Protein AF-A0A1V5NBB1-F1 (afdb_monomer)

Nearest PDB structures (foldseek):
  6y8q-assembly4_D  TM=8.604E-01  e=5.368E-03  Streptococcus agalactiae
  5gm6-asse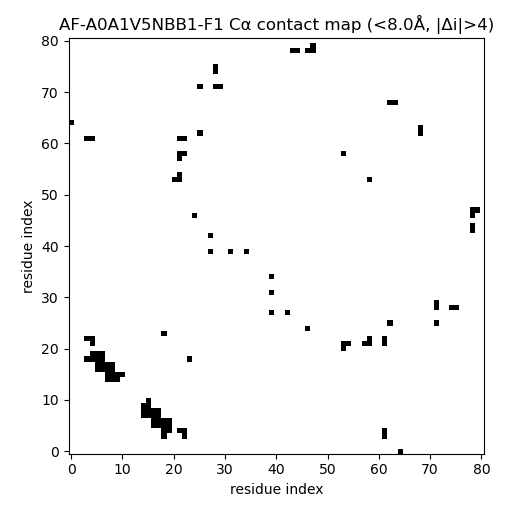mbly1_G  TM=6.295E-01  e=6.664E+00  Saccharomyces cerevisiae S288C

Sequence (81 aa):
MLTLGRTIVIYKGIPLPVYDKERTLIELCRYQSKLPANAFTEAAQSYRQESNTLDRCKLEEYLTHFPKLGAIKDRLALIFA

Secondary structure (DSSP, 8-state):
--STTEEEEEETTEEEEEE-HHHHHHHHHHHGGGS-HHHHHHHHHHHHHTGGGS-HHHHHHHHTTSTTHHHHHHHHHHHH-

Mean predicted aligned error: 3.03 Å

Radius of gyration: 12.97 Å; Cα contacts (8 Å, |Δi|>4): 56; chains: 1; bounding box: 27×28×37 Å

Foldseek 3Di:
DVPQQWDWDQDPNDTDIDGDPLVVLLVLQVCVVVDDVVVSVVSLVVCLVCVVVDDPVSSVVVLVPDPPSVSSVVVVVVSND

pLDDT: mean 93.97, std 4.63, range [66.94, 97.75]

Structure (mmCIF, N/CA/C/O backbone):
data_AF-A0A1V5NBB1-F1
#
_entry.id   AF-A0A1V5NBB1-F1
#
loop_
_atom_site.group_PDB
_atom_site.id
_atom_site.type_symbol
_atom_site.label_atom_id
_atom_site.label_alt_id
_atom_site.label_comp_id
_atom_site.label_asym_id
_atom_site.label_entity_id
_atom_site.label_seq_id
_atom_site.pdbx_PDB_ins_code
_atom_site.Cartn_x
_atom_site.Cartn_y
_atom_site.Cartn_z
_atom_site.occupancy
_atom_site.B_iso_or_equiv
_atom_site.auth_seq_id
_atom_site.auth_comp_id
_atom_site.auth_asym_id
_atom_site.auth_atom_id
_atom_site.pdbx_PDB_model_num
ATOM 1 N N . MET A 1 1 ? -7.622 12.249 -5.823 1.00 66.94 1 MET A N 1
ATOM 2 C CA . MET A 1 1 ? -6.790 12.309 -7.045 1.00 66.94 1 MET A CA 1
ATOM 3 C C . MET A 1 1 ? -6.646 10.904 -7.611 1.00 66.94 1 MET A C 1
ATOM 5 O O . MET A 1 1 ? -6.135 10.046 -6.906 1.00 66.94 1 MET A O 1
ATOM 9 N N . LEU A 1 2 ? -7.131 10.638 -8.829 1.00 75.06 2 LEU A N 1
ATOM 10 C CA . LEU A 1 2 ? -7.038 9.300 -9.448 1.00 75.06 2 LEU A CA 1
ATOM 11 C C . LEU A 1 2 ? -5.625 8.972 -9.966 1.00 75.06 2 LEU A C 1
ATOM 13 O O . LEU A 1 2 ? -5.321 7.809 -10.214 1.00 75.06 2 LEU A O 1
ATOM 17 N N . THR A 1 3 ? -4.771 9.987 -10.104 1.00 90.81 3 THR A N 1
ATOM 18 C CA . THR A 1 3 ? -3.402 9.898 -10.635 1.00 90.81 3 THR A CA 1
ATOM 19 C C . THR A 1 3 ? -2.328 9.697 -9.567 1.00 90.81 3 THR A C 1
ATOM 21 O O . THR A 1 3 ? -1.208 9.335 -9.914 1.00 90.81 3 THR A O 1
ATOM 24 N N . LEU A 1 4 ? -2.648 9.913 -8.287 1.00 94.94 4 LEU A N 1
ATOM 25 C CA . LEU A 1 4 ? -1.692 9.783 -7.186 1.00 94.94 4 LEU A CA 1
ATOM 26 C C . LEU A 1 4 ? -1.143 8.352 -7.126 1.00 94.94 4 LEU A C 1
ATOM 28 O O . LEU A 1 4 ? -1.932 7.408 -7.072 1.00 94.94 4 LEU A O 1
ATOM 32 N N . GLY A 1 5 ? 0.184 8.210 -7.151 1.00 95.88 5 GLY A N 1
ATOM 33 C CA . GLY A 1 5 ? 0.881 6.921 -7.129 1.00 95.88 5 GLY A CA 1
ATOM 34 C C . GLY A 1 5 ? 0.642 6.033 -8.350 1.00 95.88 5 GLY A C 1
ATOM 35 O O . GLY A 1 5 ? 0.880 4.831 -8.287 1.00 95.88 5 GLY A O 1
ATOM 36 N N . ARG A 1 6 ? 0.119 6.571 -9.461 1.00 96.69 6 ARG A N 1
ATOM 37 C CA . ARG A 1 6 ? -0.062 5.801 -10.699 1.00 96.69 6 ARG A CA 1
ATOM 38 C C . ARG A 1 6 ? 1.293 5.555 -11.366 1.00 96.69 6 ARG A C 1
ATOM 40 O O . ARG A 1 6 ? 2.038 6.492 -11.627 1.00 96.69 6 ARG A O 1
ATOM 47 N N . THR A 1 7 ? 1.556 4.305 -11.717 1.00 96.00 7 THR A N 1
ATOM 48 C CA . THR A 1 7 ? 2.731 3.852 -12.468 1.00 96.00 7 THR A CA 1
ATOM 49 C C . THR A 1 7 ? 2.318 2.835 -13.540 1.00 96.00 7 THR A C 1
ATOM 51 O O . THR A 1 7 ? 1.127 2.575 -13.736 1.00 96.00 7 THR A O 1
ATOM 54 N N . ILE A 1 8 ? 3.286 2.285 -14.273 1.00 97.00 8 ILE A N 1
ATOM 55 C CA . ILE A 1 8 ? 3.084 1.233 -15.271 1.00 97.00 8 ILE A CA 1
ATOM 56 C C . ILE A 1 8 ? 3.902 0.007 -14.875 1.00 97.00 8 ILE A C 1
ATOM 58 O O . ILE A 1 8 ? 5.092 0.111 -14.587 1.00 97.00 8 ILE A O 1
ATOM 62 N N . VAL A 1 9 ? 3.265 -1.162 -14.911 1.00 96.00 9 VAL A N 1
ATOM 63 C CA . VAL A 1 9 ? 3.933 -2.466 -14.825 1.00 96.00 9 VAL A CA 1
ATOM 64 C C . VAL A 1 9 ? 3.806 -3.180 -16.166 1.00 96.00 9 VAL A C 1
ATOM 66 O O . VAL A 1 9 ? 2.768 -3.095 -16.822 1.00 96.00 9 VAL A O 1
ATOM 69 N N . ILE A 1 10 ? 4.848 -3.905 -16.571 1.00 97.25 10 ILE A N 1
ATOM 70 C CA . ILE A 1 10 ? 4.790 -4.784 -17.741 1.00 97.25 10 ILE A CA 1
ATOM 71 C C . ILE A 1 10 ? 4.374 -6.178 -17.276 1.00 97.25 10 ILE A C 1
ATOM 73 O O . ILE A 1 10 ? 5.139 -6.871 -16.609 1.00 97.25 10 ILE A O 1
ATOM 77 N N . TYR A 1 11 ? 3.166 -6.604 -17.642 1.00 95.38 11 TYR A N 1
ATOM 78 C CA . TYR A 1 11 ? 2.651 -7.937 -17.335 1.00 95.38 11 TYR A CA 1
ATOM 79 C C . TYR A 1 11 ? 2.411 -8.707 -18.630 1.00 95.38 11 TYR A C 1
ATOM 81 O O . TYR A 1 11 ? 1.601 -8.299 -19.457 1.00 95.38 11 TYR A O 1
ATOM 89 N N . LYS A 1 12 ? 3.130 -9.821 -18.827 1.00 96.81 12 LYS A N 1
ATOM 90 C CA . LYS A 1 12 ? 3.062 -10.635 -20.060 1.00 96.81 12 LYS A CA 1
ATOM 91 C C . LYS A 1 12 ? 3.256 -9.807 -21.346 1.00 96.81 12 LYS A C 1
ATOM 93 O O . LYS A 1 12 ? 2.568 -10.017 -22.337 1.00 96.81 12 LYS A O 1
ATOM 98 N N . GLY A 1 13 ? 4.174 -8.839 -21.307 1.00 97.12 13 GLY A N 1
ATOM 99 C CA . GLY A 1 13 ? 4.452 -7.928 -22.425 1.00 97.12 13 GLY A CA 1
ATOM 100 C C . GLY A 1 13 ? 3.444 -6.786 -22.599 1.00 97.12 13 GLY A C 1
ATOM 101 O O . GLY A 1 13 ? 3.620 -5.963 -23.490 1.00 97.12 13 GLY A O 1
ATOM 102 N N . ILE A 1 14 ? 2.416 -6.698 -21.748 1.00 97.75 14 ILE A N 1
ATOM 103 C CA . ILE A 1 14 ? 1.373 -5.671 -21.823 1.00 97.75 14 ILE A CA 1
ATOM 104 C C . ILE A 1 14 ? 1.631 -4.602 -20.746 1.00 97.75 14 ILE A C 1
ATOM 106 O O . ILE A 1 14 ? 1.745 -4.955 -19.568 1.00 97.75 14 ILE A O 1
ATOM 110 N N . PRO A 1 15 ? 1.708 -3.304 -21.104 1.00 97.25 15 PRO A N 1
ATOM 111 C CA . PRO A 1 15 ? 1.804 -2.226 -20.128 1.00 97.25 15 PRO A CA 1
ATOM 112 C C . PRO A 1 15 ? 0.452 -2.007 -19.443 1.00 97.25 15 PRO A C 1
ATOM 114 O O . PRO A 1 15 ? -0.529 -1.622 -20.079 1.00 97.25 15 PRO A O 1
ATOM 117 N N . LEU A 1 16 ? 0.403 -2.231 -18.132 1.00 97.00 16 LEU A N 1
ATOM 118 C CA . LEU A 1 16 ? -0.789 -2.035 -17.315 1.00 97.00 16 LEU A CA 1
ATOM 119 C C . LEU A 1 16 ? -0.597 -0.845 -16.370 1.00 97.00 16 LEU A C 1
ATOM 121 O O . LEU A 1 16 ? 0.401 -0.804 -15.644 1.00 97.00 16 LEU A O 1
ATOM 125 N N . PRO A 1 17 ? -1.538 0.117 -16.337 1.00 95.31 17 PRO A N 1
ATOM 126 C CA . PRO A 1 17 ? -1.522 1.158 -15.327 1.00 95.31 17 PRO A CA 1
ATOM 127 C C . PRO A 1 17 ? -1.885 0.548 -13.972 1.00 95.31 17 PRO A C 1
ATOM 129 O O . PRO A 1 17 ? -2.944 -0.058 -13.819 1.00 95.31 17 PRO A O 1
ATOM 132 N N . VAL A 1 18 ? -1.019 0.740 -12.987 1.00 95.25 18 VAL A N 1
ATOM 133 C CA . VAL A 1 18 ? -1.211 0.249 -11.619 1.00 95.25 18 VAL A CA 1
ATOM 134 C C . VAL A 1 18 ? -0.919 1.361 -10.622 1.00 95.25 18 VAL A C 1
ATOM 136 O O . VAL A 1 18 ? -0.372 2.404 -10.983 1.00 95.25 18 VAL A O 1
ATOM 139 N N . TYR A 1 19 ? -1.288 1.149 -9.365 1.00 97.06 19 TYR A N 1
ATOM 140 C CA . TYR A 1 19 ? -0.778 1.963 -8.272 1.00 97.06 19 TYR A CA 1
ATOM 141 C C . TYR A 1 19 ? 0.536 1.380 -7.753 1.00 97.06 19 TYR A C 1
ATOM 143 O O . TYR A 1 19 ? 0.722 0.165 -7.741 1.00 97.06 19 TYR A O 1
ATOM 151 N N . ASP A 1 20 ? 1.454 2.246 -7.337 1.00 96.62 20 ASP A N 1
ATOM 152 C CA . ASP A 1 20 ? 2.662 1.839 -6.628 1.00 96.62 20 ASP A CA 1
ATOM 153 C C . ASP A 1 20 ? 2.348 1.237 -5.249 1.00 96.62 20 ASP A C 1
ATOM 155 O O . ASP A 1 20 ? 1.190 1.154 -4.817 1.00 96.62 20 ASP A O 1
ATOM 159 N N . LYS A 1 21 ? 3.391 0.763 -4.562 1.00 96.38 21 LYS A N 1
ATOM 160 C CA . LYS A 1 21 ? 3.243 0.035 -3.302 1.00 96.38 21 LYS A CA 1
ATOM 161 C C . LYS A 1 21 ? 2.607 0.900 -2.214 1.00 96.38 21 LYS A C 1
ATOM 163 O O . LYS A 1 21 ? 1.692 0.414 -1.549 1.00 96.38 21 LYS A O 1
ATOM 168 N N . GLU A 1 22 ? 3.029 2.156 -2.060 1.00 97.12 22 GLU A N 1
ATOM 169 C CA . GLU A 1 22 ? 2.519 3.074 -1.032 1.00 97.12 22 GLU A CA 1
ATOM 170 C C . GLU A 1 22 ? 1.035 3.375 -1.253 1.00 97.12 22 GLU A C 1
ATOM 172 O O . GLU A 1 22 ? 0.202 3.260 -0.348 1.00 97.12 22 GLU A O 1
ATOM 177 N N . ARG A 1 23 ? 0.674 3.713 -2.492 1.00 96.75 23 ARG A N 1
ATOM 178 C CA . ARG A 1 23 ? -0.701 4.030 -2.861 1.00 96.75 23 ARG A CA 1
ATOM 179 C C . ARG A 1 23 ? -1.617 2.818 -2.733 1.00 96.75 23 ARG A C 1
ATOM 181 O O . ARG A 1 23 ? -2.750 2.976 -2.268 1.00 96.75 23 ARG A O 1
ATOM 188 N N . THR A 1 24 ? -1.138 1.638 -3.121 1.00 96.25 24 THR A N 1
ATOM 189 C CA . THR A 1 24 ? -1.873 0.370 -3.006 1.00 96.25 24 THR A CA 1
ATOM 190 C C . THR A 1 24 ? -2.102 -0.010 -1.543 1.00 96.25 24 THR A C 1
ATOM 192 O O . THR A 1 24 ? -3.213 -0.405 -1.188 1.00 96.25 24 THR A O 1
ATOM 195 N N . LEU A 1 25 ? -1.118 0.210 -0.665 1.00 97.19 25 LEU A N 1
ATOM 196 C CA . LEU A 1 25 ? -1.251 -0.019 0.775 1.00 97.19 25 LEU A CA 1
ATOM 197 C C . LEU A 1 25 ? -2.333 0.877 1.401 1.00 97.19 25 LEU A C 1
ATOM 199 O O . LEU A 1 25 ? -3.141 0.419 2.210 1.00 97.19 25 LEU A O 1
ATOM 203 N N . ILE A 1 26 ? -2.414 2.146 0.986 1.00 96.25 26 ILE A N 1
ATOM 204 C CA . ILE A 1 26 ? -3.497 3.040 1.421 1.00 96.25 26 ILE A CA 1
ATOM 205 C C . ILE A 1 26 ? -4.869 2.506 0.975 1.00 96.25 26 ILE A C 1
ATOM 207 O O . ILE A 1 26 ? -5.814 2.533 1.766 1.00 96.25 26 ILE A O 1
ATOM 211 N N . GLU A 1 27 ? -5.007 2.002 -0.259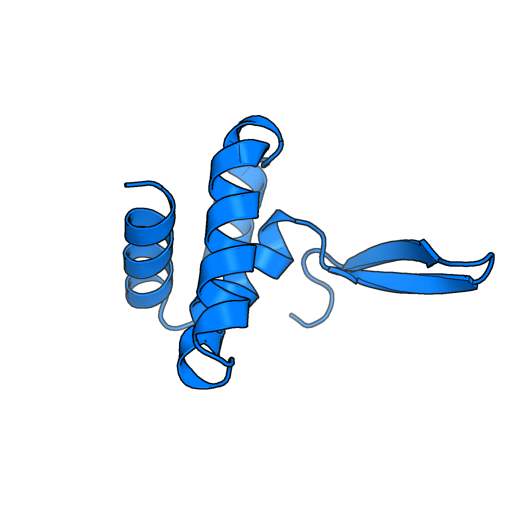 1.00 94.94 27 GLU A N 1
ATOM 212 C CA . GLU A 1 27 ? -6.278 1.414 -0.719 1.00 94.94 27 GLU A CA 1
ATOM 213 C C . GLU A 1 27 ? -6.639 0.139 0.044 1.00 94.94 27 GLU A C 1
ATOM 215 O O . GLU A 1 27 ? -7.811 -0.042 0.378 1.00 94.94 27 GLU A O 1
ATOM 220 N N . LEU A 1 28 ? -5.649 -0.704 0.361 1.00 95.81 28 LEU A N 1
ATOM 221 C CA . LEU A 1 28 ? -5.826 -1.900 1.183 1.00 95.81 28 LEU A CA 1
ATOM 222 C C . LEU A 1 28 ? -6.450 -1.531 2.537 1.00 95.81 28 LEU A C 1
ATOM 224 O O . LEU A 1 28 ? -7.479 -2.087 2.924 1.00 95.81 28 LEU A O 1
ATOM 228 N N . CYS A 1 29 ? -5.900 -0.518 3.214 1.00 95.31 29 CYS A N 1
ATOM 229 C CA . CYS A 1 29 ? -6.460 0.005 4.459 1.00 95.31 29 CYS A CA 1
ATOM 230 C C . CYS A 1 29 ? 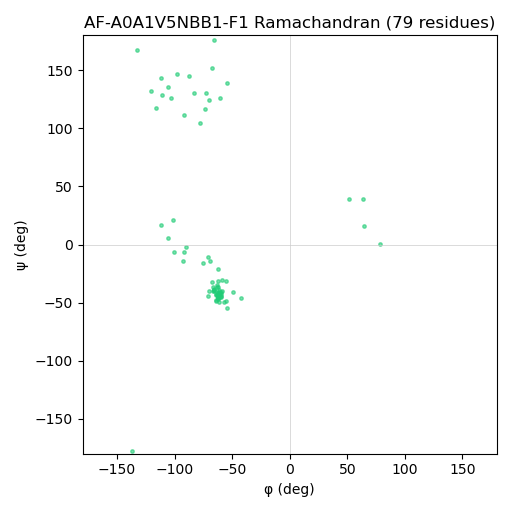-7.848 0.622 4.258 1.00 95.31 29 CYS A C 1
ATOM 232 O O . CYS A 1 29 ? -8.757 0.380 5.053 1.00 95.31 29 CYS A O 1
ATOM 234 N N . ARG A 1 30 ? -8.048 1.413 3.201 1.00 93.44 30 ARG A N 1
ATOM 235 C CA . ARG A 1 30 ? -9.303 2.133 2.941 1.00 93.44 30 ARG A CA 1
ATOM 236 C C . ARG A 1 30 ? -10.471 1.198 2.629 1.00 93.44 30 ARG A C 1
ATOM 238 O O . ARG A 1 30 ? -11.598 1.474 3.043 1.00 93.44 30 ARG A O 1
ATOM 245 N N . TYR A 1 31 ? -10.210 0.102 1.924 1.00 92.62 31 TYR A N 1
ATOM 246 C CA . TYR A 1 31 ? -11.226 -0.837 1.454 1.00 92.62 31 TYR A CA 1
ATOM 247 C C . TYR A 1 31 ? -11.175 -2.206 2.129 1.00 92.62 31 TYR A C 1
ATOM 249 O O . TYR A 1 31 ? -11.837 -3.119 1.651 1.00 92.62 31 TYR A O 1
ATOM 257 N N . GLN A 1 32 ? -10.497 -2.334 3.272 1.00 90.94 32 GLN A N 1
ATOM 258 C CA . GLN A 1 32 ? -10.449 -3.568 4.068 1.00 90.94 32 GLN A CA 1
ATOM 259 C C . GLN A 1 32 ? -11.814 -4.268 4.199 1.00 90.94 32 GLN A C 1
ATOM 261 O O . GLN A 1 32 ? -11.904 -5.469 3.986 1.00 90.94 32 GLN A O 1
ATOM 266 N N . SER A 1 33 ? -12.894 -3.532 4.495 1.00 90.94 33 SER A N 1
ATOM 267 C CA . SER A 1 33 ? -14.233 -4.117 4.687 1.00 90.94 33 SER A CA 1
ATOM 268 C C . SER A 1 33 ? -14.895 -4.633 3.404 1.00 90.94 33 SER A C 1
ATOM 270 O O . SER A 1 33 ? -15.943 -5.264 3.474 1.00 90.94 33 SER A O 1
ATOM 272 N N . LYS A 1 34 ? -14.329 -4.320 2.235 1.00 94.31 34 LYS A N 1
ATOM 273 C CA . LYS A 1 34 ? -14.792 -4.788 0.923 1.00 94.31 34 LYS A CA 1
ATOM 274 C C . LYS A 1 34 ? -13.954 -5.949 0.387 1.00 94.31 34 LYS A C 1
ATOM 276 O O . LYS A 1 34 ? -14.278 -6.475 -0.674 1.00 94.31 34 LYS A O 1
ATOM 281 N N . LEU A 1 35 ? -12.869 -6.308 1.070 1.00 92.56 35 LEU A N 1
ATOM 282 C CA . LEU A 1 35 ? -11.96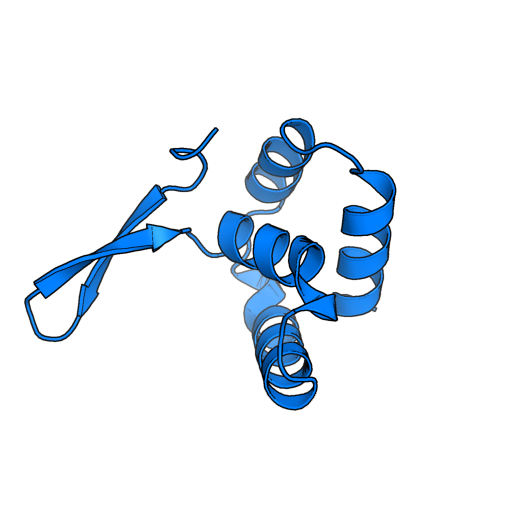8 -7.375 0.657 1.00 92.56 35 LEU A CA 1
ATOM 283 C C . LEU A 1 35 ? -12.298 -8.671 1.407 1.00 92.56 35 LEU A C 1
ATOM 285 O O . LEU A 1 35 ? -12.677 -8.620 2.579 1.00 92.56 35 LEU A O 1
ATOM 289 N N . PRO A 1 36 ? -12.116 -9.839 0.769 1.00 95.81 36 PRO A N 1
ATOM 290 C CA . PRO A 1 36 ? -12.087 -11.110 1.478 1.00 95.81 36 PRO A CA 1
ATOM 291 C C . PRO A 1 36 ? -11.042 -11.086 2.601 1.00 95.81 36 PRO A C 1
ATOM 293 O O . PRO A 1 36 ? -9.935 -10.574 2.417 1.00 95.81 36 PRO A O 1
ATOM 296 N N . ALA A 1 37 ? -11.383 -11.652 3.761 1.00 92.06 37 ALA A N 1
ATOM 297 C CA . ALA A 1 37 ? -10.525 -11.596 4.944 1.00 92.06 37 ALA A CA 1
ATOM 298 C C . ALA A 1 37 ? -9.142 -12.227 4.705 1.00 92.06 37 ALA A C 1
ATOM 300 O O . ALA A 1 37 ? -8.133 -11.667 5.124 1.00 92.06 37 ALA A O 1
ATOM 301 N N . ASN A 1 38 ? -9.082 -13.351 3.985 1.00 95.19 38 ASN A N 1
ATOM 302 C CA . ASN A 1 38 ? -7.823 -13.990 3.598 1.00 95.19 38 ASN A CA 1
ATOM 303 C C . ASN A 1 38 ? -6.970 -13.083 2.699 1.00 95.19 38 ASN A C 1
ATOM 305 O O . ASN A 1 38 ? -5.797 -12.879 2.990 1.00 95.19 38 ASN A O 1
ATOM 309 N N . ALA A 1 39 ? -7.573 -12.466 1.678 1.00 94.44 39 ALA A N 1
ATOM 310 C CA . ALA A 1 39 ? -6.869 -11.582 0.752 1.00 94.44 39 ALA A CA 1
ATOM 311 C C . ALA A 1 39 ? -6.272 -10.357 1.465 1.00 94.44 39 ALA A C 1
ATOM 313 O O . ALA A 1 39 ? -5.151 -9.948 1.169 1.00 94.44 39 ALA A O 1
ATOM 314 N N . PHE A 1 40 ? -6.999 -9.782 2.430 1.00 95.00 40 PHE A N 1
ATOM 315 C CA . PHE A 1 40 ? -6.471 -8.690 3.246 1.00 95.00 40 PHE A CA 1
ATOM 316 C C . PHE A 1 40 ? -5.282 -9.142 4.102 1.00 95.00 40 PHE A C 1
ATOM 318 O O . PHE A 1 40 ? -4.251 -8.472 4.106 1.00 95.00 40 PHE A O 1
ATOM 325 N N . THR A 1 41 ? -5.415 -10.266 4.812 1.00 94.44 41 THR A N 1
ATOM 326 C CA . THR A 1 41 ? -4.366 -10.781 5.704 1.00 94.44 41 THR A CA 1
ATOM 327 C C . THR A 1 41 ? -3.093 -11.133 4.937 1.00 94.44 41 THR A C 1
ATOM 329 O O . THR A 1 41 ? -2.007 -10.743 5.357 1.00 94.44 41 THR A O 1
ATOM 332 N N . GLU A 1 42 ? -3.217 -11.803 3.790 1.00 96.94 42 GLU A N 1
ATOM 333 C CA . GLU A 1 42 ? -2.082 -12.152 2.928 1.00 96.94 42 GLU A CA 1
ATOM 334 C C . GLU A 1 42 ? -1.370 -10.901 2.397 1.00 96.94 42 GLU A C 1
ATOM 336 O O . GLU A 1 42 ? -0.145 -10.792 2.493 1.00 96.94 42 GLU A O 1
ATOM 341 N N . ALA A 1 43 ? -2.126 -9.914 1.905 1.00 96.44 43 ALA A N 1
ATOM 342 C CA . ALA A 1 43 ? -1.551 -8.654 1.442 1.00 96.44 43 ALA A CA 1
ATOM 343 C C . ALA A 1 43 ? -0.848 -7.899 2.583 1.00 96.44 43 ALA A C 1
ATOM 345 O O . ALA A 1 43 ? 0.288 -7.456 2.424 1.00 96.44 43 ALA A O 1
ATOM 346 N N . ALA A 1 44 ? -1.483 -7.789 3.755 1.00 96.00 44 ALA A N 1
ATOM 347 C CA . ALA A 1 44 ? -0.892 -7.149 4.928 1.0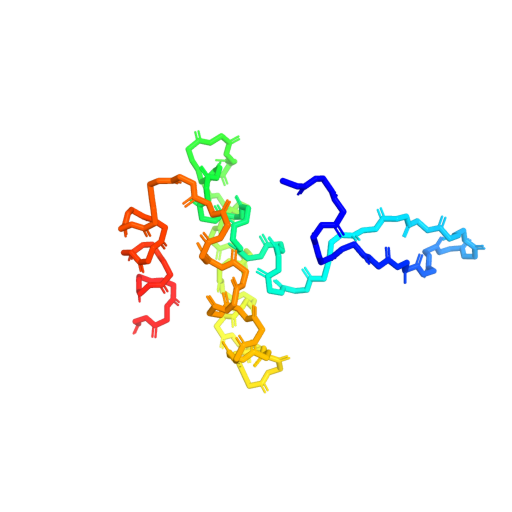0 96.00 44 ALA A CA 1
ATOM 348 C C . ALA A 1 44 ? 0.411 -7.841 5.363 1.00 96.00 44 ALA A C 1
ATOM 350 O O . ALA A 1 44 ? 1.392 -7.167 5.680 1.00 96.00 44 ALA A O 1
ATOM 351 N N . GLN A 1 45 ? 0.453 -9.175 5.330 1.00 96.88 45 GLN A N 1
ATOM 352 C CA . GLN A 1 45 ? 1.655 -9.946 5.635 1.00 96.88 45 GLN A CA 1
ATOM 353 C C . GLN A 1 45 ? 2.784 -9.688 4.627 1.00 96.88 45 GLN A C 1
ATOM 355 O O . GLN A 1 45 ? 3.926 -9.496 5.045 1.00 96.88 45 GLN A O 1
ATOM 360 N N . SER A 1 46 ? 2.483 -9.623 3.328 1.00 97.00 46 SER A N 1
ATOM 361 C CA . SER A 1 46 ? 3.469 -9.261 2.297 1.00 97.00 46 SER A CA 1
ATOM 362 C C . SER A 1 46 ? 4.049 -7.863 2.545 1.00 97.00 46 SER A C 1
ATOM 364 O O . SER A 1 46 ? 5.268 -7.696 2.567 1.00 97.00 46 SER A O 1
ATOM 366 N N . TYR A 1 47 ? 3.209 -6.873 2.866 1.00 97.00 47 TYR A N 1
ATOM 367 C CA . TYR A 1 47 ? 3.681 -5.528 3.209 1.00 97.00 47 TYR A CA 1
ATOM 368 C C . TYR A 1 47 ? 4.546 -5.484 4.476 1.00 97.00 47 TYR A C 1
ATOM 370 O O . TYR A 1 47 ? 5.498 -4.706 4.525 1.00 97.00 47 TYR A O 1
ATOM 378 N N . ARG A 1 48 ? 4.266 -6.318 5.489 1.00 95.62 48 ARG A N 1
ATOM 379 C CA . ARG A 1 48 ? 5.140 -6.459 6.672 1.00 95.62 48 ARG A CA 1
ATOM 380 C C . ARG A 1 48 ? 6.526 -6.965 6.277 1.00 95.62 48 ARG A C 1
ATOM 382 O O . ARG A 1 48 ? 7.533 -6.377 6.674 1.00 95.62 48 ARG A O 1
ATOM 389 N N . GLN A 1 49 ? 6.568 -8.037 5.486 1.00 96.38 49 GLN A N 1
ATOM 390 C CA . GLN A 1 49 ? 7.807 -8.680 5.041 1.00 96.38 49 GLN A CA 1
ATOM 391 C C . GLN A 1 49 ? 8.657 -7.752 4.166 1.00 96.38 49 GLN A C 1
ATOM 393 O O . GLN A 1 49 ? 9.879 -7.734 4.282 1.00 96.38 49 GLN A O 1
ATOM 398 N N . GLU A 1 50 ? 8.012 -6.931 3.340 1.00 94.12 50 GLU A N 1
ATOM 399 C CA . GLU A 1 50 ? 8.663 -5.991 2.426 1.00 94.12 50 GLU A CA 1
ATOM 400 C C . GLU A 1 50 ? 8.664 -4.543 2.942 1.00 94.12 50 GLU A C 1
ATOM 402 O O . GLU A 1 50 ? 8.824 -3.603 2.160 1.00 94.12 50 GLU A O 1
ATOM 407 N N . SER A 1 51 ? 8.504 -4.335 4.252 1.00 93.56 51 SER A N 1
ATOM 408 C CA . SER A 1 51 ? 8.358 -3.000 4.857 1.00 93.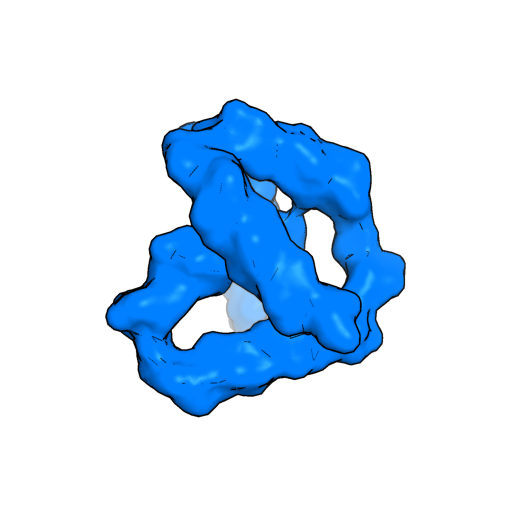56 51 SER A CA 1
ATOM 409 C C . SER A 1 51 ? 9.543 -2.068 4.583 1.00 93.56 51 SER A C 1
ATOM 411 O O . SER A 1 51 ? 9.357 -0.863 4.425 1.00 93.56 51 SER A O 1
ATOM 413 N N . ASN A 1 52 ? 10.747 -2.625 4.438 1.00 94.19 52 ASN A N 1
ATOM 414 C CA . ASN A 1 52 ? 11.960 -1.886 4.074 1.00 94.19 52 ASN A CA 1
ATOM 415 C C . ASN A 1 52 ? 11.954 -1.370 2.622 1.00 94.19 52 ASN A C 1
ATOM 417 O O . ASN A 1 52 ? 12.790 -0.547 2.269 1.00 94.19 52 ASN A O 1
ATOM 421 N N . THR A 1 53 ? 11.044 -1.861 1.775 1.00 94.12 53 THR A N 1
ATOM 422 C CA . THR A 1 53 ? 10.902 -1.427 0.373 1.00 94.12 53 THR A CA 1
ATOM 423 C C . THR A 1 53 ? 9.908 -0.283 0.196 1.00 94.12 53 THR A C 1
ATOM 425 O O . THR A 1 53 ? 9.782 0.234 -0.910 1.00 94.12 53 THR A O 1
ATOM 428 N N . LEU A 1 54 ? 9.19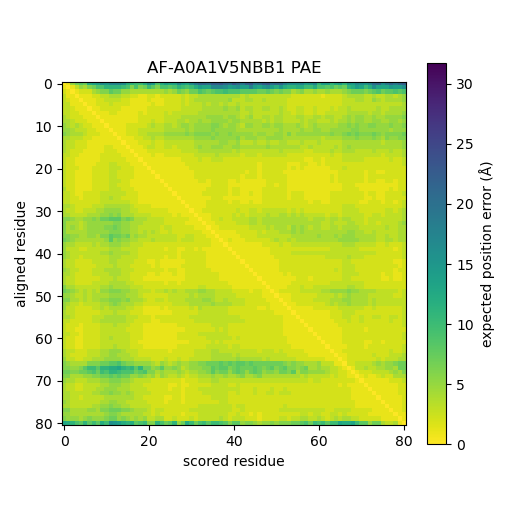4 0.091 1.262 1.00 96.50 54 LEU A N 1
ATOM 429 C CA . LEU A 1 54 ? 8.231 1.183 1.242 1.00 96.50 54 LEU A CA 1
ATOM 430 C C . LEU A 1 54 ? 8.932 2.523 1.434 1.00 96.50 54 LEU A C 1
ATOM 432 O O . LEU A 1 54 ? 9.673 2.718 2.401 1.00 96.50 54 LEU A O 1
ATOM 436 N N . ASP A 1 55 ? 8.619 3.475 0.563 1.00 97.19 55 ASP A N 1
ATOM 437 C CA . ASP A 1 55 ? 9.021 4.862 0.756 1.00 97.19 55 ASP A CA 1
ATOM 438 C C . ASP A 1 55 ? 8.088 5.523 1.781 1.00 97.19 55 ASP A C 1
ATOM 440 O O . ASP A 1 55 ? 6.930 5.849 1.503 1.00 97.19 55 ASP A O 1
ATOM 444 N N . ARG A 1 56 ? 8.595 5.700 3.005 1.00 94.25 56 ARG A N 1
ATOM 445 C CA . ARG A 1 56 ? 7.820 6.275 4.112 1.00 94.25 56 ARG A CA 1
ATOM 446 C C . ARG A 1 56 ? 7.448 7.734 3.872 1.00 94.25 56 ARG A C 1
ATOM 448 O O . ARG A 1 56 ? 6.319 8.107 4.176 1.00 94.25 56 ARG A O 1
ATOM 455 N N . CYS A 1 57 ? 8.350 8.530 3.300 1.00 96.00 57 CYS A N 1
ATOM 456 C CA . CYS A 1 57 ? 8.087 9.938 3.006 1.00 96.00 57 CYS A CA 1
ATOM 457 C C . CYS A 1 57 ? 6.935 10.059 2.006 1.00 96.00 57 CYS A C 1
ATOM 459 O O . CYS A 1 57 ? 5.990 10.817 2.216 1.00 96.00 57 CYS A O 1
ATOM 461 N N . LYS A 1 58 ? 6.971 9.237 0.958 1.00 97.19 58 LYS A N 1
ATOM 462 C CA . LYS A 1 58 ? 5.927 9.179 -0.064 1.00 97.19 58 LYS A CA 1
ATOM 463 C C . LYS A 1 58 ? 4.596 8.656 0.479 1.00 97.19 58 LYS A C 1
ATOM 465 O O . LYS A 1 58 ? 3.540 9.189 0.146 1.00 97.19 58 LYS A O 1
ATOM 470 N N . LEU A 1 59 ? 4.621 7.640 1.346 1.00 96.19 59 LEU A N 1
ATOM 471 C CA . LEU A 1 59 ? 3.419 7.142 2.020 1.00 96.19 59 LEU A CA 1
ATOM 472 C C . LEU A 1 59 ? 2.767 8.237 2.879 1.00 96.19 59 LEU A C 1
ATOM 474 O O . LEU A 1 59 ? 1.550 8.425 2.818 1.00 96.19 59 LEU A O 1
ATOM 478 N N . GLU A 1 60 ? 3.565 8.971 3.656 1.00 94.88 60 GLU A N 1
ATOM 479 C CA . GLU A 1 60 ? 3.102 10.093 4.477 1.00 94.88 60 GLU A CA 1
ATOM 480 C C . GLU A 1 60 ? 2.538 11.238 3.633 1.00 94.88 60 GLU A C 1
ATOM 482 O O . GLU A 1 60 ? 1.458 11.743 3.947 1.00 94.88 60 GLU A O 1
ATOM 487 N N . GLU A 1 61 ? 3.206 11.594 2.534 1.00 95.75 61 GLU A N 1
ATOM 488 C CA . GLU A 1 61 ? 2.710 12.570 1.562 1.00 95.75 61 GLU A CA 1
ATOM 489 C C . GLU A 1 61 ? 1.342 12.139 1.019 1.00 95.75 61 GLU A C 1
ATOM 491 O O . GLU A 1 61 ? 0.372 12.899 1.069 1.00 95.75 61 GLU A O 1
ATOM 496 N N . TYR A 1 62 ? 1.220 10.886 0.574 1.00 96.69 62 TYR A N 1
ATOM 497 C CA . TYR A 1 62 ? -0.008 10.375 -0.031 1.00 96.69 62 TYR A CA 1
ATOM 498 C C . TYR A 1 62 ? -1.183 10.415 0.932 1.00 96.69 62 TYR A C 1
ATOM 500 O O . TYR A 1 62 ? -2.288 10.802 0.544 1.00 96.69 62 TYR A O 1
ATOM 508 N N . LEU A 1 63 ? -0.944 10.065 2.193 1.00 95.00 63 LEU A N 1
ATOM 509 C CA . LEU A 1 63 ? -1.937 10.090 3.257 1.00 95.00 63 LEU A CA 1
ATOM 510 C C . LEU A 1 63 ? -2.598 11.468 3.433 1.00 95.00 63 LEU A C 1
ATOM 512 O O . LEU A 1 63 ? -3.791 11.523 3.744 1.00 95.00 63 LEU A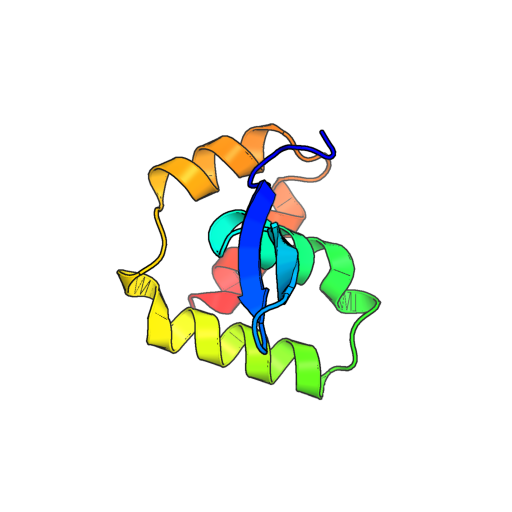 O 1
ATOM 516 N N . THR A 1 64 ? -1.888 12.571 3.168 1.00 93.88 64 THR A N 1
ATOM 517 C CA . THR A 1 64 ? -2.447 13.935 3.273 1.00 93.88 64 THR A CA 1
ATOM 518 C C . THR A 1 64 ? -3.613 14.194 2.311 1.00 93.88 64 THR A C 1
ATOM 520 O O . THR A 1 64 ? -4.451 15.057 2.569 1.00 93.88 64 THR A O 1
ATOM 523 N N . HIS A 1 65 ? -3.727 13.414 1.231 1.00 93.69 65 HIS A N 1
ATOM 524 C CA . HIS A 1 65 ? -4.757 13.579 0.206 1.00 93.69 65 HIS A CA 1
ATOM 525 C C . HIS A 1 65 ? -6.053 12.795 0.475 1.00 93.69 65 HIS A C 1
ATOM 527 O O . HIS A 1 65 ? -6.986 12.877 -0.335 1.00 93.69 65 HIS A O 1
ATOM 533 N N . PHE A 1 66 ? -6.136 12.013 1.560 1.00 90.81 66 PHE A N 1
ATOM 534 C CA . PHE A 1 66 ? -7.292 11.152 1.831 1.00 90.81 66 PHE A CA 1
ATOM 535 C C . PHE A 1 66 ? -8.192 11.692 2.946 1.00 90.81 66 PHE A C 1
ATOM 537 O O . PHE A 1 66 ? -7.715 12.049 4.025 1.00 90.81 66 PHE A O 1
ATOM 544 N N . PRO A 1 67 ? -9.524 11.664 2.750 1.00 83.81 67 PRO A N 1
ATOM 545 C CA . PRO A 1 67 ? -10.450 11.877 3.851 1.00 83.81 67 PRO A CA 1
ATOM 546 C C . PRO A 1 67 ? -10.362 10.700 4.834 1.00 83.81 67 PRO A C 1
ATOM 548 O O . PRO A 1 67 ? -10.095 9.567 4.433 1.00 83.81 67 PRO A O 1
ATOM 551 N N . LYS A 1 68 ? -10.661 10.947 6.116 1.00 86.25 68 LYS A N 1
ATOM 552 C CA . LYS A 1 68 ? -10.610 9.937 7.197 1.00 86.25 68 LYS A CA 1
ATOM 553 C C . LYS A 1 68 ? -9.205 9.379 7.465 1.00 86.25 68 LYS A C 1
ATOM 555 O O . LYS A 1 68 ? -9.049 8.199 7.773 1.00 86.25 68 LYS A O 1
ATOM 560 N N . LEU A 1 69 ? -8.200 10.250 7.398 1.00 88.56 69 LEU A N 1
ATOM 561 C CA . LEU A 1 69 ? -6.799 9.912 7.640 1.00 88.56 69 LEU A CA 1
ATOM 562 C C . LEU A 1 69 ? -6.565 9.121 8.940 1.00 88.56 69 LEU A C 1
ATOM 564 O O . LEU A 1 69 ? -5.797 8.165 8.921 1.00 88.56 69 LEU A O 1
ATOM 568 N N . GLY A 1 70 ? -7.247 9.470 10.038 1.00 90.88 70 GLY A N 1
ATOM 569 C CA . GLY A 1 70 ? -7.114 8.763 11.322 1.00 90.88 70 GLY A CA 1
ATOM 570 C C . GLY A 1 70 ? -7.369 7.259 11.197 1.00 90.88 70 GLY A C 1
ATOM 571 O O . GLY A 1 70 ? -6.476 6.463 11.450 1.00 90.88 70 GLY A O 1
ATOM 572 N N . ALA A 1 71 ? -8.523 6.871 10.647 1.00 91.81 71 ALA A N 1
ATOM 573 C CA . ALA A 1 71 ? -8.877 5.460 10.478 1.00 91.81 71 ALA A CA 1
ATOM 574 C C . ALA A 1 71 ? -7.914 4.693 9.550 1.00 91.81 71 ALA A C 1
ATOM 576 O O . ALA A 1 71 ? -7.707 3.493 9.722 1.00 91.81 71 ALA A O 1
ATOM 577 N N . ILE A 1 72 ? -7.335 5.367 8.549 1.00 94.19 72 ILE A N 1
ATOM 578 C CA . ILE A 1 72 ? -6.323 4.761 7.672 1.00 94.19 72 ILE A CA 1
ATOM 579 C C . ILE A 1 72 ? -5.016 4.559 8.448 1.00 94.19 72 ILE A C 1
ATOM 581 O O . ILE A 1 72 ? -4.431 3.482 8.363 1.00 94.19 72 ILE A O 1
ATOM 585 N N . LYS A 1 73 ? -4.583 5.556 9.231 1.00 93.69 73 LYS A N 1
ATOM 586 C CA . LYS A 1 73 ? -3.386 5.470 10.078 1.00 93.69 73 LYS A CA 1
ATOM 587 C C . LYS A 1 73 ? -3.504 4.379 11.140 1.00 93.69 73 LYS A C 1
ATOM 589 O O . LYS A 1 73 ? -2.553 3.626 11.304 1.00 93.69 73 LYS A O 1
ATOM 594 N N . ASP A 1 74 ? -4.661 4.231 11.779 1.00 94.25 74 ASP A N 1
ATOM 595 C CA . ASP A 1 74 ? -4.891 3.178 12.779 1.00 94.25 74 ASP A CA 1
ATOM 596 C C . ASP A 1 74 ? -4.724 1.779 12.166 1.00 94.25 74 ASP A C 1
ATOM 598 O O . ASP A 1 74 ? -4.096 0.892 12.743 1.00 94.25 74 ASP A O 1
ATOM 602 N N . ARG A 1 75 ? -5.234 1.586 10.944 1.00 93.56 75 ARG A N 1
ATOM 603 C CA . ARG A 1 75 ? -5.080 0.325 10.202 1.00 93.56 75 ARG A CA 1
ATOM 604 C C . ARG A 1 75 ? -3.647 0.095 9.744 1.00 93.56 75 ARG A C 1
ATOM 606 O O . ARG A 1 75 ? -3.171 -1.029 9.829 1.00 93.56 75 ARG A O 1
ATOM 613 N N . LEU A 1 76 ? -2.953 1.138 9.287 1.00 95.06 76 LEU A N 1
ATOM 614 C C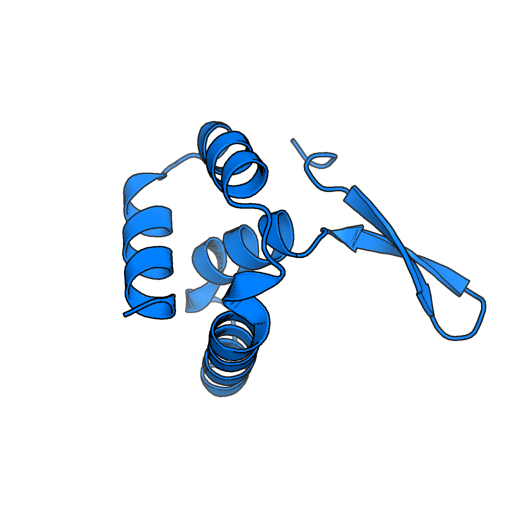A . LEU A 1 76 ? -1.527 1.045 8.963 1.00 95.06 76 LEU A CA 1
ATOM 615 C C . LEU A 1 76 ? -0.712 0.643 10.193 1.00 95.06 76 LEU A C 1
ATOM 617 O O . LEU A 1 76 ? 0.122 -0.251 10.096 1.00 95.06 76 LEU A O 1
ATOM 621 N N . ALA A 1 77 ? -0.992 1.245 11.350 1.00 93.56 77 ALA A N 1
ATOM 622 C CA . ALA A 1 77 ? -0.349 0.880 12.606 1.00 93.56 77 ALA A CA 1
ATOM 623 C C . ALA A 1 77 ? -0.608 -0.592 12.953 1.00 93.56 77 ALA A C 1
ATOM 625 O O . ALA A 1 77 ? 0.332 -1.298 13.289 1.00 93.56 77 ALA A O 1
ATOM 626 N N . LEU A 1 78 ? -1.837 -1.092 12.770 1.00 91.44 78 LEU A N 1
ATOM 627 C CA . LEU A 1 78 ? -2.146 -2.515 12.944 1.00 91.44 78 LEU A CA 1
ATOM 628 C C . LEU A 1 78 ? -1.380 -3.409 11.958 1.00 91.44 78 LEU A C 1
ATOM 630 O O . LEU A 1 78 ? -0.966 -4.504 12.319 1.00 91.44 78 LEU A O 1
ATOM 634 N N . ILE A 1 79 ? -1.177 -2.973 10.712 1.00 93.12 79 ILE A N 1
ATOM 635 C CA . ILE A 1 79 ? -0.384 -3.731 9.738 1.00 93.12 79 ILE A CA 1
ATOM 636 C C . ILE A 1 79 ? 1.086 -3.780 10.149 1.00 93.12 79 ILE A C 1
ATOM 638 O O . ILE A 1 79 ? 1.701 -4.797 9.889 1.00 93.12 79 ILE A O 1
ATOM 642 N N . PHE A 1 80 ? 1.659 -2.772 10.801 1.00 91.31 80 PHE A N 1
ATOM 643 C CA . PHE A 1 80 ? 3.087 -2.780 11.164 1.00 91.31 80 PHE A CA 1
ATOM 644 C C . PHE A 1 80 ? 3.381 -3.035 12.650 1.00 91.31 80 PHE A C 1
ATOM 646 O O . PHE A 1 80 ? 4.544 -2.972 13.043 1.00 91.31 80 PHE A O 1
ATOM 653 N N . ALA A 1 81 ? 2.352 -3.335 13.447 1.00 83.69 81 ALA A N 1
ATOM 654 C CA . ALA A 1 81 ? 2.467 -3.850 14.812 1.00 83.69 81 ALA A CA 1
ATOM 655 C C . ALA A 1 81 ? 2.822 -5.343 14.820 1.00 83.69 81 ALA A C 1
ATOM 657 O O . ALA A 1 81 ? 3.722 -5.708 15.603 1.00 83.69 81 ALA A O 1
#

Solvent-accessible surface area (backbone atoms only — not comparable to full-atom values): 4856 Å² total; per-residue (Å²): 118,94,64,67,49,57,45,75,45,76,56,96,87,41,82,39,82,39,62,38,71,52,48,43,51,52,49,51,49,72,41,47,93,80,46,58,69,65,63,50,51,55,52,40,50,51,49,51,77,46,47,89,76,53,59,62,69,59,36,56,57,56,48,75,75,46,86,67,46,66,68,39,50,55,44,49,49,63,51,73,106